Protein AF-A0ABD3EMN8-F1 (afdb_monomer_lite)

InterPro domains:
  IPR004788 Ribose 5-phosphate isomerase, type A [PF06026] (39-159)
  IPR037171 NagB/RpiA transferase-like [SSF100950] (39-135)
  IPR050262 Ribose 5-phosphate isomerase [PTHR43748] (39-159)

Structure (mmCIF, N/CA/C/O backbone):
data_AF-A0ABD3EMN8-F1
#
_entry.id   AF-A0ABD3EMN8-F1
#
loop_
_atom_site.group_PDB
_atom_site.id
_atom_site.type_symbol
_atom_site.label_atom_id
_atom_site.label_alt_id
_atom_site.label_comp_id
_atom_site.label_asym_id
_atom_site.label_entity_id
_atom_site.label_seq_id
_atom_site.pdbx_PDB_ins_code
_atom_site.Cartn_x
_atom_site.Cartn_y
_atom_site.Cartn_z
_atom_site.occupancy
_atom_site.B_iso_or_equiv
_atom_site.auth_seq_id
_atom_site.auth_comp_id
_atom_site.auth_asym_id
_atom_site.auth_atom_id
_atom_site.pdbx_PDB_model_num
ATOM 1 N N . MET A 1 1 ? 31.962 -26.268 -7.621 1.00 35.47 1 MET A N 1
ATOM 2 C CA . MET A 1 1 ? 31.749 -26.028 -6.184 1.00 35.47 1 MET A CA 1
ATOM 3 C C . MET A 1 1 ? 30.801 -24.854 -6.123 1.00 35.47 1 MET A C 1
ATOM 5 O O . MET A 1 1 ? 31.246 -23.731 -6.301 1.00 35.47 1 MET A O 1
ATOM 9 N N . GLU A 1 2 ? 29.507 -25.144 -6.078 1.00 39.12 2 GLU A N 1
ATOM 10 C CA . GLU A 1 2 ? 28.459 -24.138 -5.897 1.00 39.12 2 GLU A CA 1
ATOM 11 C C . GLU A 1 2 ? 28.179 -24.078 -4.394 1.00 39.12 2 GLU A C 1
ATOM 13 O O . GLU A 1 2 ? 27.979 -25.119 -3.770 1.00 39.12 2 GLU A O 1
ATOM 18 N N . GLU A 1 3 ? 28.280 -22.886 -3.809 1.00 37.62 3 GLU A N 1
ATOM 19 C CA . GLU A 1 3 ? 27.898 -22.635 -2.421 1.00 37.62 3 GLU A CA 1
ATOM 20 C C . GLU A 1 3 ? 26.368 -22.650 -2.327 1.00 37.62 3 GLU A C 1
ATOM 22 O O . GLU A 1 3 ? 25.686 -21.822 -2.933 1.00 37.62 3 GLU A O 1
ATOM 27 N N . GLU A 1 4 ? 25.837 -23.616 -1.577 1.00 36.38 4 GLU A N 1
ATOM 28 C CA . GLU A 1 4 ? 24.453 -23.620 -1.111 1.00 36.38 4 GLU A CA 1
ATOM 29 C C . GLU A 1 4 ? 24.234 -22.389 -0.225 1.00 36.38 4 GLU A C 1
ATOM 31 O O . GLU A 1 4 ? 24.825 -22.250 0.846 1.00 36.38 4 GLU A O 1
ATOM 36 N N . ILE A 1 5 ? 23.394 -21.471 -0.697 1.00 40.06 5 ILE A N 1
ATOM 37 C CA . ILE A 1 5 ? 22.919 -20.341 0.093 1.00 40.06 5 ILE A CA 1
ATOM 38 C C . ILE A 1 5 ? 21.902 -20.913 1.081 1.00 40.06 5 ILE A C 1
ATOM 40 O O . ILE A 1 5 ? 20.789 -21.270 0.691 1.00 40.06 5 ILE A O 1
ATOM 44 N N . ASP A 1 6 ? 22.304 -21.030 2.343 1.00 38.66 6 ASP A N 1
ATOM 45 C CA . ASP A 1 6 ? 21.452 -21.477 3.442 1.00 38.66 6 ASP A CA 1
ATOM 46 C C . ASP A 1 6 ? 20.289 -20.482 3.609 1.00 38.66 6 ASP A C 1
ATOM 48 O O . ASP A 1 6 ? 20.450 -19.374 4.127 1.00 38.66 6 ASP A O 1
ATOM 52 N N . ASN A 1 7 ? 19.124 -20.830 3.055 1.00 41.47 7 ASN A N 1
ATOM 53 C CA . ASN A 1 7 ? 17.901 -20.047 3.177 1.00 41.47 7 ASN A CA 1
ATOM 54 C C . ASN A 1 7 ? 17.232 -20.419 4.512 1.00 41.47 7 ASN A C 1
ATOM 56 O O . ASN A 1 7 ? 16.679 -21.520 4.618 1.00 41.47 7 ASN A O 1
ATOM 60 N N . PRO A 1 8 ? 17.199 -19.515 5.512 1.00 38.69 8 PRO A N 1
ATOM 61 C CA . PRO A 1 8 ? 16.652 -19.808 6.837 1.00 38.69 8 PRO A CA 1
ATOM 62 C C . PRO A 1 8 ? 15.130 -20.049 6.839 1.00 38.69 8 PRO A C 1
ATOM 64 O O . PRO A 1 8 ? 14.558 -20.325 7.890 1.00 38.69 8 PRO A O 1
ATOM 67 N N . PHE A 1 9 ? 14.471 -19.976 5.677 1.00 45.22 9 PHE A N 1
ATOM 68 C CA . PHE A 1 9 ? 13.053 -20.278 5.491 1.00 45.22 9 PHE A CA 1
ATOM 69 C C . PHE A 1 9 ? 12.796 -21.532 4.644 1.00 45.22 9 PHE A C 1
ATOM 71 O O . PHE A 1 9 ? 11.714 -21.670 4.070 1.00 45.22 9 PHE A O 1
ATOM 78 N N . SER A 1 10 ? 13.753 -22.467 4.555 1.00 42.00 10 SER A N 1
ATOM 79 C CA . SER A 1 10 ? 13.469 -23.776 3.956 1.00 42.00 10 SER A CA 1
ATOM 80 C C . SER A 1 10 ? 12.353 -24.492 4.740 1.00 42.00 10 SER A C 1
ATOM 82 O O . SER A 1 10 ? 12.511 -24.905 5.885 1.00 42.00 10 SER A O 1
ATOM 84 N N . ALA A 1 11 ? 11.180 -24.527 4.102 1.00 42.94 11 ALA A N 1
ATOM 85 C CA . ALA A 1 11 ? 9.981 -25.299 4.416 1.00 42.94 11 ALA A CA 1
ATOM 86 C C . ALA A 1 11 ? 9.712 -25.549 5.913 1.00 42.94 11 ALA A C 1
ATOM 88 O O . ALA A 1 11 ? 9.921 -26.651 6.426 1.00 42.94 11 ALA A O 1
ATOM 89 N N . THR A 1 12 ? 9.126 -24.568 6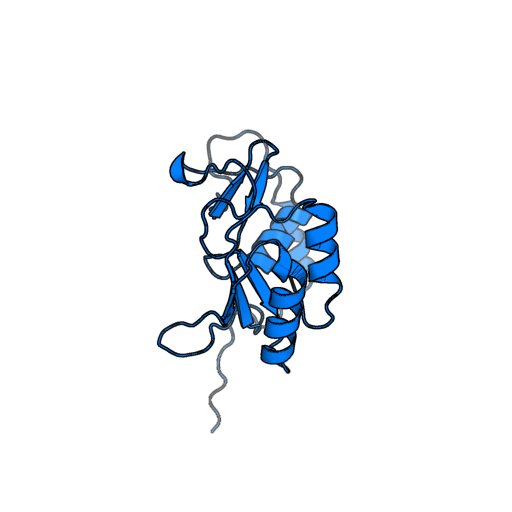.606 1.00 41.69 12 THR A N 1
ATOM 90 C CA . THR A 1 12 ? 8.332 -24.896 7.794 1.00 41.69 12 THR A CA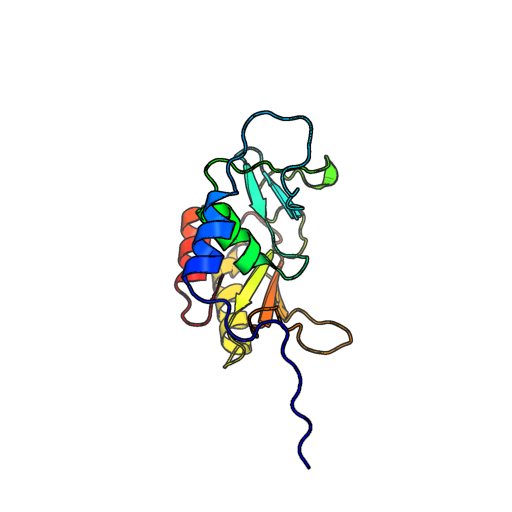 1
ATOM 91 C C . THR A 1 12 ? 7.148 -25.758 7.351 1.00 41.69 12 THR A C 1
ATOM 93 O O . THR A 1 12 ? 6.351 -25.378 6.495 1.00 41.69 12 THR A O 1
ATOM 96 N N . SER A 1 13 ? 7.066 -26.977 7.887 1.00 41.88 13 SER A N 1
ATOM 97 C CA . SER A 1 13 ? 5.965 -27.907 7.625 1.00 41.88 13 SER A CA 1
ATOM 98 C C . SER A 1 13 ? 4.614 -27.250 7.950 1.00 41.88 13 SER A C 1
ATOM 100 O O . SER A 1 13 ? 4.547 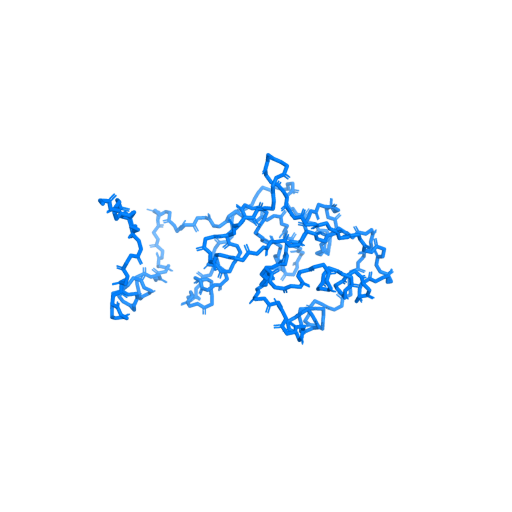-26.573 8.980 1.00 41.88 13 SER A O 1
ATOM 102 N N . PRO A 1 14 ? 3.537 -27.493 7.174 1.00 44.47 14 PRO A N 1
ATOM 103 C CA . PRO A 1 14 ? 2.233 -26.844 7.361 1.00 44.47 14 PRO A CA 1
ATOM 104 C C . PRO A 1 14 ? 1.731 -26.847 8.816 1.00 44.47 14 PRO A C 1
ATOM 106 O O . PRO A 1 14 ? 1.277 -25.823 9.314 1.00 44.47 14 PRO A O 1
ATOM 109 N N . GLY A 1 15 ? 1.939 -27.953 9.544 1.00 36.28 15 GLY A N 1
ATOM 110 C CA . GLY A 1 15 ? 1.509 -28.083 10.943 1.00 36.28 15 GLY A CA 1
ATOM 111 C C . GLY A 1 15 ? 2.244 -27.191 11.955 1.00 36.28 15 GLY A C 1
ATOM 112 O O . GLY A 1 15 ? 1.704 -26.924 13.020 1.00 36.28 15 GLY A O 1
ATOM 113 N N . ARG A 1 16 ? 3.444 -26.681 11.637 1.00 42.47 16 ARG A N 1
ATOM 114 C CA . ARG A 1 16 ? 4.186 -25.764 12.523 1.00 42.47 16 ARG A CA 1
ATOM 115 C C . ARG A 1 16 ? 3.686 -24.320 12.406 1.00 42.47 16 ARG A C 1
ATOM 117 O O . ARG A 1 16 ? 3.728 -23.594 13.391 1.00 42.47 16 ARG A O 1
ATOM 124 N N . MET A 1 17 ? 3.188 -23.917 11.232 1.00 40.19 17 MET A N 1
ATOM 125 C CA . MET A 1 17 ? 2.522 -22.619 11.087 1.00 40.19 17 MET A CA 1
ATOM 126 C C . MET A 1 17 ? 1.164 -22.612 11.797 1.00 40.19 17 MET A C 1
ATOM 128 O O . MET A 1 17 ? 0.846 -21.635 12.463 1.00 40.19 17 MET A O 1
ATOM 132 N N . GLU A 1 18 ? 0.393 -23.702 11.721 1.00 41.56 18 GLU A N 1
ATOM 133 C CA . GLU A 1 18 ? -0.899 -23.815 12.421 1.00 41.56 18 GLU A CA 1
ATOM 134 C C . GLU A 1 18 ? -0.746 -23.718 13.956 1.00 41.56 18 GLU A C 1
ATOM 136 O O . GLU A 1 18 ? -1.506 -22.992 14.596 1.00 41.56 18 GLU A O 1
ATOM 141 N N . GLU A 1 19 ? 0.286 -24.338 14.548 1.00 40.31 19 GLU A N 1
ATOM 142 C CA . GLU A 1 19 ? 0.600 -24.202 15.987 1.00 40.31 19 GLU A CA 1
ATOM 143 C C . GLU A 1 19 ? 1.088 -22.792 16.394 1.00 40.31 19 GLU A C 1
ATOM 145 O O . GLU A 1 19 ? 0.839 -22.345 17.519 1.00 40.31 19 GLU A O 1
ATOM 150 N N . GLU A 1 20 ? 1.777 -22.063 15.508 1.00 42.28 20 GLU A N 1
ATOM 151 C CA . GLU A 1 20 ? 2.186 -20.670 15.759 1.00 42.28 20 GLU A CA 1
ATOM 152 C C . GLU A 1 20 ? 1.003 -19.689 15.627 1.00 42.28 20 GLU A C 1
ATOM 154 O O . GLU A 1 20 ? 0.939 -18.702 16.365 1.00 42.28 20 GLU A O 1
ATOM 159 N N . ILE A 1 21 ? 0.030 -19.992 14.760 1.00 44.16 21 ILE A N 1
ATOM 160 C CA . ILE A 1 21 ? -1.186 -19.193 14.531 1.00 44.16 21 ILE A C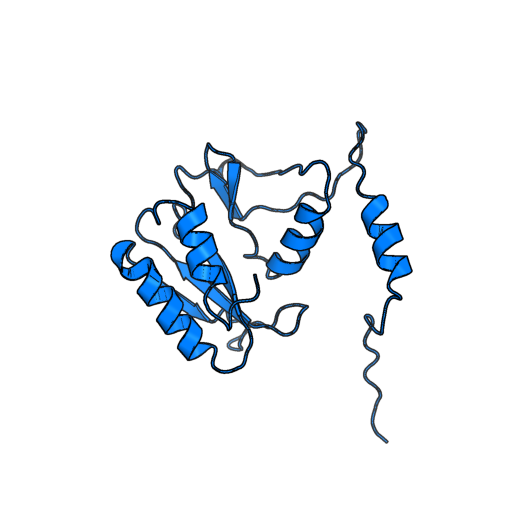A 1
ATOM 161 C C . ILE A 1 21 ? -2.184 -19.320 15.696 1.00 44.16 21 ILE A C 1
ATOM 163 O O . ILE A 1 21 ? -2.739 -18.311 16.136 1.00 44.16 21 ILE A O 1
ATOM 167 N N . ASP A 1 22 ? -2.368 -20.512 16.274 1.00 38.78 22 ASP A N 1
ATOM 168 C CA . ASP A 1 22 ? -3.296 -20.708 17.406 1.00 38.78 22 ASP A CA 1
ATOM 169 C C . ASP A 1 22 ? -2.817 -20.041 18.717 1.00 38.78 22 ASP A C 1
ATOM 171 O O . ASP A 1 22 ? -3.618 -19.713 19.605 1.00 38.78 22 ASP A O 1
ATOM 175 N N . ASN A 1 23 ? -1.518 -19.739 18.821 1.00 39.84 23 ASN A N 1
ATOM 176 C CA . ASN A 1 23 ? -0.945 -18.994 19.945 1.00 39.84 23 ASN A CA 1
ATOM 177 C C . ASN A 1 23 ? -1.197 -17.474 19.880 1.00 39.84 23 ASN A C 1
ATOM 179 O O . ASN A 1 23 ? -0.898 -16.766 20.846 1.00 39.84 23 ASN A O 1
ATOM 183 N N . PHE A 1 24 ? -1.843 -16.955 18.830 1.00 41.09 24 PHE A N 1
ATOM 184 C CA . PHE A 1 24 ? -2.342 -15.573 18.777 1.00 41.09 24 PHE A CA 1
ATOM 185 C C . PHE A 1 24 ? -3.705 -15.423 19.485 1.00 41.09 24 PHE A C 1
ATOM 187 O O . PHE A 1 24 ? -4.675 -14.865 18.972 1.00 41.09 24 PHE A O 1
ATOM 194 N N . THR A 1 25 ? -3.798 -15.905 20.727 1.00 33.06 25 THR A N 1
ATOM 195 C CA . THR A 1 25 ? -4.948 -15.628 21.598 1.00 33.06 25 THR A CA 1
ATOM 196 C C . THR A 1 25 ? -4.611 -14.462 22.528 1.00 33.06 25 THR A C 1
ATOM 198 O O . THR A 1 25 ? -4.060 -14.645 23.612 1.00 33.06 25 THR A O 1
ATOM 201 N N . ALA A 1 26 ? -4.979 -13.241 22.126 1.00 35.06 26 ALA A N 1
ATOM 202 C CA . ALA A 1 26 ? -4.890 -12.043 22.962 1.00 35.06 26 ALA A CA 1
ATOM 203 C C . ALA A 1 26 ? -5.897 -12.106 24.132 1.00 35.06 26 ALA A C 1
ATOM 205 O O . ALA A 1 26 ? -6.988 -11.535 24.083 1.00 35.06 26 ALA A O 1
ATOM 206 N N . THR A 1 27 ? -5.529 -12.808 25.205 1.00 25.97 27 THR A N 1
ATOM 207 C CA . THR A 1 27 ? -6.231 -12.762 26.496 1.00 25.97 27 THR A CA 1
ATOM 208 C C . THR A 1 27 ? -5.534 -11.755 27.407 1.00 25.97 27 THR A C 1
ATOM 210 O O . THR A 1 27 ? -4.309 -11.683 27.419 1.00 25.97 27 THR A O 1
ATOM 213 N N . LYS A 1 28 ? -6.318 -10.968 28.163 1.00 30.9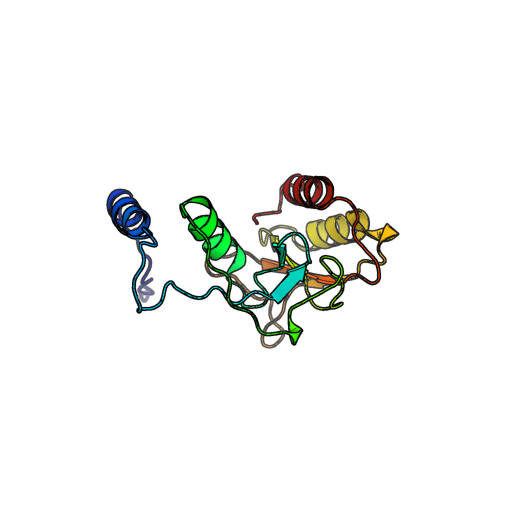4 28 LYS A N 1
ATOM 214 C CA . LYS A 1 28 ? -5.872 -9.982 29.168 1.00 30.94 28 LYS A CA 1
ATOM 215 C C . LYS A 1 28 ? -4.567 -10.402 29.865 1.00 30.94 28 LYS A C 1
ATOM 217 O O . LYS A 1 28 ? -4.586 -11.239 30.762 1.00 30.94 28 LYS A O 1
ATOM 222 N N . ALA A 1 29 ? -3.466 -9.745 29.524 1.00 25.69 29 ALA A N 1
ATOM 223 C CA . ALA A 1 29 ? -2.267 -9.725 30.339 1.00 25.69 29 ALA A CA 1
ATOM 224 C C . ALA A 1 29 ? -1.488 -8.441 30.055 1.00 25.69 29 ALA A C 1
ATOM 226 O O . ALA A 1 29 ? -1.270 -8.063 28.906 1.00 25.69 29 ALA A O 1
ATOM 227 N N . ASN A 1 30 ? -1.025 -7.799 31.124 1.00 29.88 30 ASN A N 1
ATOM 228 C CA . ASN A 1 30 ? 0.207 -7.028 31.088 1.00 29.88 30 ASN A CA 1
ATOM 229 C C . ASN A 1 30 ? 1.318 -7.940 30.537 1.00 29.88 30 ASN A C 1
ATOM 231 O O . ASN A 1 30 ? 1.925 -8.671 31.316 1.00 29.88 30 ASN A O 1
ATOM 235 N N . LYS A 1 31 ? 1.500 -7.963 29.211 1.00 26.34 31 LYS A N 1
ATOM 236 C CA . LYS A 1 31 ? 2.700 -8.332 28.437 1.00 26.34 31 LYS A CA 1
ATOM 237 C C . LYS A 1 31 ? 2.322 -8.424 26.951 1.00 26.34 31 LYS A C 1
ATOM 239 O O . LYS A 1 31 ? 1.707 -9.386 26.519 1.00 26.34 31 LYS A O 1
ATOM 244 N N . VAL A 1 32 ? 2.677 -7.353 26.240 1.00 32.12 32 VAL A N 1
ATOM 245 C CA . VAL A 1 32 ? 2.977 -7.210 24.802 1.00 32.12 32 VAL A CA 1
ATOM 246 C C . VAL A 1 32 ? 2.334 -8.249 23.867 1.00 32.12 32 VAL A C 1
ATOM 248 O O . VAL A 1 32 ? 2.919 -9.290 23.584 1.00 32.12 32 VAL A O 1
ATOM 251 N N . ALA A 1 33 ? 1.164 -7.906 23.319 1.00 38.31 33 ALA A N 1
ATOM 252 C CA . ALA A 1 33 ? 0.812 -8.318 21.959 1.00 38.31 33 ALA A CA 1
ATOM 253 C C . ALA A 1 33 ? 1.761 -7.585 20.997 1.00 38.31 33 ALA A C 1
ATOM 255 O O . ALA A 1 33 ? 2.128 -6.447 21.297 1.00 38.31 33 ALA A O 1
ATOM 256 N N . GLN A 1 34 ? 2.190 -8.215 19.898 1.00 38.00 34 GLN A N 1
ATOM 257 C CA . GLN A 1 34 ? 3.056 -7.542 18.926 1.00 38.00 34 GLN A CA 1
ATOM 258 C C . GLN A 1 34 ? 2.363 -6.253 18.451 1.00 38.00 34 GLN A C 1
ATOM 260 O O . GLN A 1 34 ? 1.278 -6.344 17.878 1.00 38.00 34 GLN A O 1
ATOM 265 N N . PRO A 1 35 ? 2.924 -5.064 18.732 1.00 47.88 35 PRO A N 1
ATOM 266 C CA . PRO A 1 35 ? 2.375 -3.833 18.201 1.00 47.88 35 PRO A CA 1
ATOM 267 C C . PRO A 1 35 ? 2.681 -3.820 16.709 1.00 47.88 35 PRO A C 1
ATOM 269 O O . PRO A 1 35 ? 3.847 -3.735 16.322 1.00 47.88 35 PRO A O 1
ATOM 272 N N . LEU A 1 36 ? 1.654 -3.929 15.870 1.00 52.28 36 LEU A N 1
ATOM 273 C CA . LEU A 1 36 ? 1.825 -3.529 14.484 1.00 52.28 36 LEU A CA 1
ATOM 274 C C . LEU A 1 36 ? 1.894 -2.000 14.469 1.00 52.28 36 LEU A C 1
ATOM 276 O O . LEU A 1 36 ? 1.093 -1.320 15.114 1.00 52.28 36 LEU A O 1
ATOM 280 N N . VAL A 1 37 ? 2.934 -1.476 13.825 1.00 58.00 37 VAL A N 1
ATOM 281 C CA . VAL A 1 37 ? 3.104 -0.037 13.646 1.00 58.00 37 VAL A CA 1
ATOM 282 C C . VAL A 1 37 ? 2.252 0.347 12.453 1.00 58.00 37 VAL A C 1
ATOM 284 O O . VAL A 1 37 ? 2.532 -0.082 11.337 1.00 58.00 37 VAL A O 1
ATOM 287 N N . GLU A 1 38 ? 1.212 1.138 12.687 1.00 69.56 38 GLU A N 1
ATOM 288 C CA . GLU A 1 38 ? 0.387 1.640 11.593 1.00 69.56 38 GLU A CA 1
ATOM 289 C C . GLU A 1 38 ? 0.975 2.913 11.010 1.00 69.56 38 GLU A C 1
ATOM 291 O O . GLU A 1 38 ? 1.591 3.751 11.688 1.00 69.56 38 GLU A O 1
ATOM 296 N N . ASP A 1 39 ? 0.725 3.075 9.725 1.00 82.81 39 ASP A N 1
ATOM 297 C CA . ASP A 1 39 ? 1.165 4.238 8.992 1.00 82.81 39 ASP A CA 1
ATOM 298 C C . ASP A 1 39 ? 0.128 5.355 9.026 1.00 82.81 39 ASP A C 1
ATOM 300 O O . ASP A 1 39 ? 0.521 6.523 9.104 1.00 82.81 39 ASP A O 1
ATOM 304 N N . GLU A 1 40 ? -1.159 5.000 9.021 1.00 90.00 40 GLU A N 1
ATOM 305 C CA . GLU A 1 40 ? -2.295 5.910 9.189 1.00 90.00 40 GLU A CA 1
ATOM 306 C C . GLU A 1 40 ? -3.475 5.201 9.856 1.00 90.00 40 GLU A C 1
ATOM 308 O O . GLU A 1 40 ? -3.690 4.011 9.619 1.00 90.00 40 GLU A O 1
ATOM 313 N N . VAL A 1 41 ? -4.263 5.949 10.633 1.00 91.31 41 VAL A N 1
ATOM 314 C CA . VAL A 1 41 ? -5.524 5.494 11.236 1.00 91.31 41 VAL A CA 1
ATOM 315 C C . VAL A 1 41 ? -6.584 6.580 11.079 1.00 91.31 41 VAL A C 1
ATOM 317 O O . VAL A 1 41 ? -6.369 7.718 11.502 1.00 91.31 41 VAL A O 1
ATOM 320 N N . ASP A 1 42 ? -7.728 6.240 10.487 1.00 90.81 42 ASP A N 1
ATOM 321 C CA . ASP A 1 42 ? -8.870 7.155 10.359 1.00 90.81 42 ASP A CA 1
ATOM 322 C C . ASP A 1 42 ? -9.883 7.006 11.526 1.00 90.81 42 ASP A C 1
ATOM 324 O O . ASP A 1 42 ? -9.763 6.091 12.350 1.00 90.81 42 ASP A O 1
ATOM 328 N N . PRO A 1 43 ? -10.914 7.873 11.639 1.00 91.19 43 PRO A N 1
ATOM 329 C CA . PRO A 1 43 ? -11.896 7.798 12.727 1.00 91.19 43 PRO A CA 1
ATOM 330 C C . PRO A 1 43 ? -12.760 6.527 12.730 1.00 91.19 43 PRO A C 1
ATOM 332 O O . PRO A 1 43 ? -13.377 6.213 13.748 1.00 91.19 43 PRO A O 1
ATOM 335 N N . ASN A 1 44 ? -12.819 5.809 11.607 1.00 90.62 44 ASN A N 1
ATOM 336 C CA . ASN A 1 44 ? -13.539 4.545 11.461 1.00 90.62 44 ASN A CA 1
ATOM 337 C C . ASN A 1 44 ? -12.634 3.331 11.729 1.00 90.62 44 ASN A C 1
ATOM 339 O O . ASN A 1 44 ? -13.087 2.197 11.581 1.00 90.62 44 ASN A O 1
ATOM 343 N N . LEU A 1 45 ? -11.389 3.563 12.165 1.00 88.94 45 LEU A N 1
ATOM 344 C CA . LEU A 1 45 ? -10.360 2.551 12.409 1.00 88.94 45 LEU A CA 1
ATOM 345 C C . LEU A 1 45 ? -9.899 1.824 11.138 1.00 88.94 45 LEU A C 1
ATOM 347 O O . LEU A 1 45 ? -9.397 0.702 11.225 1.00 88.94 45 LEU A O 1
ATOM 351 N N . ASN A 1 46 ? -10.030 2.456 9.970 1.00 89.94 46 ASN A N 1
ATOM 352 C CA . ASN A 1 46 ? -9.359 1.985 8.763 1.00 89.94 46 ASN A CA 1
ATOM 353 C C . ASN A 1 46 ? -7.871 2.326 8.841 1.00 89.94 46 ASN A C 1
ATOM 355 O O . ASN A 1 46 ? -7.492 3.388 9.344 1.00 89.94 46 ASN A O 1
ATOM 359 N N . LEU A 1 47 ? -7.041 1.419 8.329 1.00 91.12 47 LEU A N 1
ATOM 360 C CA . LEU A 1 47 ? -5.594 1.455 8.505 1.00 91.12 47 LEU A CA 1
ATOM 361 C C . LEU A 1 47 ? -4.883 1.535 7.155 1.00 91.12 47 LEU A C 1
ATOM 363 O O . LEU A 1 47 ? -5.256 0.845 6.205 1.00 91.12 47 LEU A O 1
ATOM 367 N N . VAL A 1 48 ? -3.808 2.319 7.103 1.00 91.00 48 VAL A N 1
ATOM 368 C CA . VAL A 1 48 ? -2.745 2.146 6.103 1.00 91.00 48 VAL A CA 1
ATOM 369 C C . VAL A 1 48 ? -1.564 1.482 6.793 1.00 91.00 48 VAL A C 1
ATOM 371 O O . VAL A 1 48 ? -1.164 1.898 7.882 1.00 91.00 48 VAL A O 1
ATOM 374 N N . LYS A 1 49 ? -1.001 0.465 6.140 1.00 88.88 49 LYS A N 1
ATOM 375 C CA . LYS A 1 49 ? 0.114 -0.351 6.635 1.00 88.88 49 LYS A CA 1
ATOM 376 C C . LYS A 1 49 ? 1.182 -0.521 5.577 1.00 88.88 49 LYS A C 1
ATOM 378 O O . LYS A 1 49 ? 0.934 -0.264 4.403 1.00 88.88 49 LYS A O 1
ATOM 383 N N . GLY A 1 50 ? 2.333 -1.060 5.970 1.00 88.75 50 GLY A N 1
ATOM 384 C CA . GLY A 1 50 ? 3.315 -1.574 5.024 1.00 88.75 50 GLY A CA 1
ATOM 385 C C . GLY A 1 50 ? 4.373 -0.591 4.547 1.00 88.75 50 GLY A C 1
ATOM 386 O O . GLY A 1 50 ? 5.168 -0.955 3.670 1.00 88.75 50 GLY A O 1
ATOM 387 N N . ARG A 1 51 ? 4.468 0.634 5.082 1.00 89.56 51 ARG A N 1
ATOM 388 C CA . ARG A 1 51 ? 5.609 1.523 4.775 1.00 89.56 51 ARG A CA 1
ATOM 389 C C . ARG A 1 51 ? 6.944 0.900 5.188 1.00 89.56 51 ARG A C 1
ATOM 391 O O . ARG A 1 51 ? 7.956 1.188 4.561 1.00 89.56 51 ARG A O 1
ATOM 398 N N . GLY A 1 52 ? 6.927 -0.028 6.149 1.00 88.38 52 GLY A N 1
ATOM 399 C CA . GLY A 1 52 ? 8.072 -0.865 6.523 1.00 88.38 52 GLY A CA 1
ATOM 400 C C . GLY A 1 52 ? 8.410 -2.013 5.557 1.00 88.38 52 GLY A C 1
ATOM 401 O O . GLY A 1 52 ? 9.500 -2.564 5.657 1.00 88.38 52 GLY A O 1
ATOM 402 N N . GLY A 1 53 ? 7.526 -2.358 4.611 1.00 87.94 53 GLY A N 1
ATOM 403 C CA . GLY A 1 53 ? 7.770 -3.388 3.587 1.00 87.94 53 GLY A CA 1
ATOM 404 C C . GLY A 1 53 ? 7.168 -4.777 3.853 1.00 87.94 53 GLY A C 1
ATOM 405 O O . GLY A 1 53 ? 7.352 -5.670 3.031 1.00 87.94 53 GLY A O 1
ATOM 406 N N . SER A 1 54 ? 6.416 -4.956 4.944 1.00 89.06 54 SER A N 1
ATOM 407 C CA . SER A 1 54 ? 5.910 -6.270 5.390 1.00 89.06 54 SER A CA 1
ATOM 408 C C . SER A 1 54 ? 4.388 -6.454 5.273 1.00 89.06 54 SER A C 1
ATOM 410 O O . SER A 1 54 ? 3.837 -7.353 5.913 1.00 89.06 54 SER A O 1
ATOM 412 N N . LEU A 1 55 ? 3.697 -5.641 4.455 1.00 89.69 55 LEU A N 1
ATOM 413 C CA . LEU A 1 55 ? 2.225 -5.557 4.453 1.00 89.69 55 LEU A CA 1
ATOM 414 C C . LEU A 1 55 ? 1.509 -6.901 4.321 1.00 89.69 55 LEU A C 1
ATOM 416 O O . LEU A 1 55 ? 0.553 -7.155 5.048 1.00 89.69 55 LEU A O 1
ATOM 420 N N . LEU A 1 56 ? 1.958 -7.779 3.421 1.00 90.88 56 LEU A N 1
ATOM 421 C CA . LEU A 1 56 ? 1.246 -9.026 3.163 1.00 90.88 56 LEU A CA 1
ATOM 422 C C . LEU A 1 56 ? 1.284 -9.955 4.379 1.00 90.88 56 LEU A C 1
ATOM 424 O O . LEU A 1 56 ? 0.283 -10.583 4.716 1.00 90.88 56 LEU A O 1
ATOM 428 N N . ARG A 1 57 ? 2.431 -10.029 5.061 1.00 87.81 57 ARG A N 1
ATOM 429 C CA . ARG A 1 57 ? 2.590 -10.863 6.258 1.00 87.81 57 ARG A CA 1
ATOM 430 C C . ARG A 1 57 ? 1.779 -10.313 7.422 1.00 87.81 57 ARG A C 1
ATOM 432 O O . ARG A 1 57 ? 1.101 -11.085 8.092 1.00 87.81 57 ARG A O 1
ATOM 439 N N . GLU A 1 58 ? 1.796 -8.996 7.610 1.00 87.50 58 GLU A N 1
ATOM 440 C CA . GLU A 1 58 ? 0.966 -8.324 8.613 1.00 87.50 58 GLU A CA 1
ATOM 441 C C . GLU A 1 58 ? -0.520 -8.621 8.376 1.00 87.50 58 GLU A C 1
ATOM 443 O O . GLU A 1 58 ? -1.184 -9.140 9.268 1.00 87.50 58 GLU A O 1
ATOM 448 N N . LYS A 1 59 ? -1.008 -8.430 7.145 1.00 87.81 59 LYS A N 1
ATOM 449 C CA . LYS A 1 59 ? -2.401 -8.697 6.751 1.00 87.81 59 LYS A CA 1
ATOM 450 C C . LYS A 1 59 ? -2.814 -10.154 6.975 1.00 87.81 59 LYS A C 1
ATOM 452 O O . LYS A 1 59 ? -3.930 -10.424 7.416 1.00 87.81 59 LYS A O 1
ATOM 457 N N . MET A 1 60 ? -1.921 -11.108 6.701 1.00 87.44 60 MET A N 1
ATOM 458 C CA . MET A 1 60 ? -2.178 -12.524 6.985 1.00 87.44 60 MET A CA 1
ATOM 459 C C . MET A 1 60 ? -2.323 -12.778 8.489 1.00 87.44 60 MET A C 1
ATOM 461 O O . MET A 1 60 ? -3.303 -13.400 8.898 1.00 87.44 60 MET A O 1
ATOM 465 N N . ILE A 1 61 ? -1.405 -12.259 9.310 1.00 85.12 61 ILE A N 1
ATOM 466 C CA . ILE A 1 61 ? -1.448 -12.395 10.777 1.00 85.12 61 ILE A CA 1
ATOM 467 C C . ILE A 1 61 ? -2.716 -11.743 11.349 1.00 85.12 61 ILE A C 1
ATOM 469 O O . ILE A 1 61 ? -3.372 -12.307 12.227 1.00 85.12 61 ILE A O 1
ATOM 473 N N . GLU A 1 62 ? -3.108 -10.584 10.827 1.00 84.75 62 GLU A N 1
ATOM 474 C CA . GLU A 1 62 ? -4.347 -9.900 11.202 1.00 84.75 62 GLU A CA 1
ATOM 475 C C . GLU A 1 62 ? -5.585 -10.732 10.866 1.00 84.75 62 GLU A C 1
ATOM 477 O O . GLU A 1 62 ? -6.476 -10.864 11.704 1.00 84.75 62 GLU A O 1
ATOM 482 N N . SER A 1 63 ? -5.625 -11.341 9.677 1.00 84.50 63 SER A N 1
ATOM 483 C CA . SER A 1 63 ? -6.783 -12.114 9.207 1.00 84.50 63 SER A CA 1
ATOM 484 C C . SER A 1 63 ? -7.086 -13.359 10.048 1.00 84.50 63 SER A C 1
ATOM 486 O O . SER A 1 63 ? -8.239 -13.780 10.130 1.00 84.50 63 SER A O 1
ATOM 488 N N . VAL A 1 64 ? -6.067 -13.931 10.697 1.00 85.81 64 VAL A N 1
ATOM 489 C CA . VAL A 1 64 ? -6.204 -15.099 11.587 1.00 85.81 64 VAL A CA 1
ATOM 490 C C . VAL A 1 64 ? -6.356 -14.705 13.060 1.00 85.81 64 VAL A C 1
ATOM 492 O O . VAL A 1 64 ? -6.648 -15.546 13.911 1.00 85.81 64 VAL A O 1
ATOM 495 N N . SER A 1 65 ? -6.192 -13.421 13.384 1.00 79.38 65 SER A N 1
ATOM 496 C CA . SER A 1 65 ? -6.263 -12.922 14.754 1.00 79.38 65 SER A CA 1
ATOM 497 C C . SER A 1 65 ? -7.709 -12.709 15.201 1.00 79.38 65 SER A C 1
ATOM 499 O O . SER A 1 65 ? -8.490 -12.006 14.568 1.00 79.38 65 SER A O 1
ATOM 501 N N . LYS A 1 66 ? -8.068 -13.228 16.383 1.00 84.44 66 LYS A N 1
ATOM 502 C CA . LYS A 1 66 ? -9.398 -12.984 16.991 1.00 84.44 66 LYS A CA 1
ATOM 503 C C . LYS A 1 66 ? -9.601 -11.530 17.419 1.00 84.44 66 LYS A C 1
ATOM 505 O O . LYS A 1 66 ? -10.731 -11.072 17.570 1.00 84.44 66 LYS A O 1
ATOM 510 N N . LYS A 1 67 ? -8.503 -10.833 17.707 1.00 79.62 67 LYS A N 1
ATOM 511 C CA . LYS A 1 67 ? -8.495 -9.434 18.116 1.00 79.62 67 LYS A CA 1
ATOM 512 C C . LYS A 1 67 ? -7.191 -8.788 17.678 1.00 79.62 67 LYS A C 1
ATOM 514 O O . LYS A 1 67 ? -6.125 -9.252 18.068 1.00 79.62 67 LYS A O 1
ATOM 519 N N . LEU A 1 68 ? -7.306 -7.687 16.948 1.00 79.62 68 LEU A N 1
ATOM 520 C CA . LEU A 1 68 ? -6.189 -6.829 16.582 1.00 79.62 68 LEU A CA 1
ATOM 521 C C . LEU A 1 68 ? -6.084 -5.667 17.579 1.00 79.62 68 LEU A C 1
ATOM 523 O O . LEU A 1 68 ? -7.092 -5.046 17.921 1.00 79.62 68 LEU A O 1
ATOM 527 N N . ILE A 1 69 ? -4.877 -5.401 18.084 1.00 82.62 69 ILE A N 1
ATOM 528 C CA . ILE A 1 69 ? -4.587 -4.235 18.925 1.00 82.62 69 ILE A CA 1
ATOM 529 C C . ILE A 1 69 ? -3.573 -3.375 18.185 1.00 82.62 69 ILE A C 1
ATOM 531 O O . ILE A 1 69 ? -2.426 -3.770 18.004 1.00 82.62 69 ILE A O 1
ATOM 535 N N . VAL A 1 70 ? -4.028 -2.190 17.805 1.00 79.50 70 VAL A N 1
ATOM 536 C CA . VAL A 1 70 ? -3.251 -1.173 17.108 1.00 79.50 70 VAL A CA 1
ATOM 537 C C . VAL A 1 70 ? -2.714 -0.169 18.122 1.00 79.50 70 VAL A C 1
ATOM 539 O O . VAL A 1 70 ? -3.471 0.321 18.964 1.00 79.50 70 VAL A O 1
ATOM 542 N N . ILE A 1 71 ? -1.419 0.144 18.049 1.00 80.50 71 ILE A N 1
ATOM 543 C CA . ILE A 1 71 ? -0.790 1.176 18.882 1.00 80.50 71 ILE A CA 1
ATOM 544 C C . ILE A 1 71 ? -0.175 2.219 17.961 1.00 80.50 71 ILE A C 1
ATOM 546 O O . ILE A 1 71 ? 0.759 1.927 17.220 1.00 80.50 71 ILE A O 1
ATOM 550 N N . VAL A 1 72 ? -0.686 3.443 18.047 1.00 80.56 72 VAL A N 1
ATOM 551 C CA . VAL A 1 72 ? -0.206 4.580 17.264 1.00 80.56 72 VAL A CA 1
ATOM 552 C C . VAL A 1 72 ? -0.076 5.815 18.134 1.00 80.56 72 VAL A C 1
ATOM 554 O O . VAL A 1 72 ? -0.782 5.963 19.134 1.00 80.56 72 VAL A O 1
ATOM 557 N N . ASP A 1 73 ? 0.828 6.703 17.745 1.00 86.81 73 ASP A N 1
ATOM 558 C CA . ASP A 1 73 ? 0.857 8.060 18.264 1.00 86.81 73 ASP A CA 1
ATOM 559 C C . ASP A 1 73 ? -0.101 8.970 17.472 1.00 86.81 73 ASP A C 1
ATOM 561 O O . ASP A 1 73 ? -0.573 8.631 16.385 1.00 86.81 73 ASP A O 1
ATOM 565 N N . GLU A 1 74 ? -0.394 10.144 18.025 1.00 86.88 74 GLU A N 1
ATOM 566 C CA . GLU A 1 74 ? -1.349 11.097 17.449 1.00 86.88 74 GLU A CA 1
ATOM 567 C C . GLU A 1 74 ? -0.970 11.596 16.045 1.00 86.88 74 GLU A C 1
ATOM 569 O O . GLU A 1 74 ? -1.861 11.977 15.288 1.00 86.88 74 GLU A O 1
ATOM 574 N N . SER A 1 75 ? 0.310 11.533 15.647 1.00 85.75 75 SER A N 1
ATOM 575 C CA . SER A 1 75 ? 0.745 11.922 14.295 1.00 85.75 75 SER A CA 1
ATOM 576 C C . SER A 1 75 ? 0.260 10.973 13.197 1.00 85.75 75 SER A C 1
ATOM 578 O O . SER A 1 75 ? 0.295 11.327 12.019 1.00 85.75 75 SER A O 1
ATOM 580 N N . LYS A 1 76 ? -0.205 9.776 13.568 1.00 85.62 76 LYS A N 1
ATOM 581 C CA . LYS A 1 76 ? -0.750 8.769 12.648 1.00 85.62 76 LYS A CA 1
ATOM 582 C C . LYS A 1 76 ? -2.251 8.918 12.425 1.00 85.62 76 LYS A C 1
ATOM 584 O O . LYS A 1 76 ? -2.797 8.246 11.553 1.00 85.62 76 LYS A O 1
ATOM 589 N N . LEU A 1 77 ? -2.923 9.768 13.203 1.00 89.94 77 LEU A N 1
ATOM 590 C CA . LEU A 1 77 ? -4.356 9.999 13.068 1.00 89.94 77 LEU A CA 1
ATOM 591 C C . LEU A 1 77 ? -4.627 10.925 11.881 1.00 89.94 77 LEU A C 1
ATOM 593 O O . LEU A 1 77 ? -4.124 12.048 11.817 1.00 89.94 77 LEU A O 1
ATOM 597 N N . VAL A 1 78 ? -5.448 10.456 10.948 1.00 91.06 78 VAL A N 1
ATOM 598 C CA . VAL A 1 78 ? -5.845 11.187 9.739 1.00 91.06 78 VAL A CA 1
ATOM 599 C C . VAL A 1 78 ? -7.361 11.355 9.699 1.00 91.06 78 VAL A C 1
ATOM 601 O O . VAL A 1 78 ? -8.098 10.598 10.319 1.00 91.06 78 VAL A O 1
ATOM 604 N N . ASN A 1 79 ? -7.853 12.349 8.955 1.00 92.62 79 ASN A N 1
ATOM 605 C CA . ASN A 1 79 ? -9.301 12.530 8.782 1.00 92.62 79 ASN A CA 1
ATOM 606 C C . ASN A 1 79 ? -9.919 11.464 7.861 1.00 92.62 79 ASN A C 1
ATOM 608 O O . ASN A 1 79 ? -11.091 11.135 8.008 1.00 92.62 79 ASN A O 1
ATOM 612 N N . TYR A 1 80 ? -9.134 10.965 6.906 1.00 92.94 80 TYR A N 1
ATOM 613 C CA . TYR A 1 80 ? -9.483 9.924 5.942 1.00 92.94 80 TYR A CA 1
ATOM 614 C C . TYR A 1 80 ? -8.196 9.226 5.477 1.00 92.94 80 TYR A C 1
ATOM 616 O O . TYR A 1 80 ? -7.117 9.829 5.509 1.00 92.94 80 TYR A O 1
ATOM 624 N N . VAL A 1 81 ? -8.307 7.970 5.041 1.00 91.06 81 VAL A N 1
ATOM 625 C CA . VAL A 1 81 ? -7.189 7.163 4.523 1.00 91.06 81 VAL A CA 1
ATOM 626 C C . VAL A 1 81 ? -6.549 7.822 3.293 1.00 91.06 81 VAL A C 1
ATOM 628 O O . VAL A 1 81 ? -7.240 8.227 2.361 1.00 91.06 81 VAL A O 1
ATOM 631 N N . GLY A 1 82 ? -5.220 7.944 3.295 1.00 90.38 82 GLY A N 1
ATOM 632 C CA . GLY A 1 82 ? -4.447 8.689 2.294 1.00 90.38 82 GLY A CA 1
ATOM 633 C C . GLY A 1 82 ? -4.268 10.173 2.636 1.00 90.38 82 GLY A C 1
ATOM 634 O O . GLY A 1 82 ? -3.492 10.873 1.984 1.00 90.38 82 GLY A O 1
ATOM 635 N N . GLY A 1 83 ? -4.926 10.668 3.690 1.00 90.56 83 GLY A N 1
ATOM 636 C CA . GLY A 1 83 ? -4.898 12.076 4.087 1.00 90.56 83 GLY A CA 1
ATOM 637 C C . GLY A 1 83 ? -3.542 12.578 4.591 1.00 90.56 83 GLY A C 1
ATOM 638 O O . GLY A 1 83 ? -3.324 13.790 4.618 1.00 90.56 83 GLY A O 1
ATOM 639 N N . SER A 1 84 ? -2.608 11.687 4.954 1.00 91.62 84 SER A N 1
ATOM 640 C CA . SER A 1 84 ? -1.248 12.104 5.336 1.00 91.62 84 SER A CA 1
ATOM 641 C C . SER A 1 84 ? -0.389 12.535 4.140 1.00 91.62 84 SER A C 1
ATOM 643 O O . SER A 1 84 ? 0.666 13.140 4.333 1.00 91.62 84 SER A O 1
ATOM 645 N N . LYS A 1 85 ? -0.833 12.220 2.911 1.00 92.31 85 LYS A N 1
ATOM 646 C CA . LYS A 1 85 ? -0.085 12.372 1.650 1.00 92.31 85 LYS A CA 1
ATOM 647 C C . LYS A 1 85 ? 1.204 11.554 1.562 1.00 92.31 85 LYS A C 1
ATOM 649 O O . LYS A 1 85 ? 1.985 11.729 0.629 1.00 92.31 85 LYS A O 1
ATOM 654 N N . LEU A 1 86 ? 1.456 10.682 2.530 1.00 94.62 86 LEU A N 1
ATOM 655 C CA . LEU A 1 86 ? 2.563 9.739 2.496 1.00 94.62 86 LEU A CA 1
ATOM 656 C C . LEU A 1 86 ? 2.141 8.459 1.758 1.00 94.62 86 LEU A C 1
ATOM 658 O O . LEU A 1 86 ? 0.978 8.263 1.417 1.00 94.62 86 LEU A O 1
ATOM 662 N N . ALA A 1 87 ? 3.110 7.578 1.521 1.00 95.88 87 ALA A N 1
ATOM 663 C CA . ALA A 1 87 ? 2.931 6.399 0.684 1.00 95.88 87 ALA A CA 1
ATOM 664 C C . ALA A 1 87 ? 1.831 5.450 1.192 1.00 95.88 87 ALA A C 1
ATOM 666 O O . ALA A 1 87 ? 1.805 5.092 2.371 1.00 95.88 87 ALA A O 1
ATOM 667 N N . MET A 1 88 ? 0.988 4.976 0.286 1.00 96.38 88 MET A N 1
ATOM 668 C CA . MET A 1 88 ? 0.113 3.824 0.450 1.00 96.38 88 MET A CA 1
ATOM 669 C C . MET A 1 88 ? 0.682 2.681 -0.399 1.00 96.38 88 MET A C 1
ATOM 671 O O . MET A 1 88 ? 0.594 2.731 -1.629 1.00 96.38 88 MET A O 1
ATOM 675 N N . PRO A 1 89 ? 1.326 1.687 0.225 1.00 96.88 89 PRO A N 1
ATOM 676 C CA . PRO A 1 89 ? 1.991 0.619 -0.502 1.00 96.88 89 PRO A CA 1
ATOM 677 C C . PRO A 1 89 ? 0.987 -0.390 -1.056 1.00 96.88 89 PRO A C 1
ATOM 679 O O . PRO A 1 89 ? 0.039 -0.779 -0.379 1.00 96.88 89 PRO A O 1
ATOM 682 N N . VAL A 1 90 ? 1.261 -0.865 -2.265 1.00 97.88 90 VAL A N 1
ATOM 683 C CA . VAL A 1 90 ? 0.581 -1.994 -2.904 1.00 97.88 90 VAL A CA 1
ATOM 684 C C . VAL A 1 90 ? 1.641 -3.014 -3.298 1.00 97.88 90 VAL A C 1
ATOM 686 O O . VAL A 1 90 ? 2.576 -2.685 -4.039 1.00 97.88 90 VAL A O 1
ATOM 689 N N . GLU A 1 91 ? 1.519 -4.249 -2.812 1.00 97.94 91 GLU A N 1
ATOM 690 C CA . GLU A 1 91 ? 2.451 -5.321 -3.170 1.00 97.94 91 GLU A CA 1
ATOM 691 C C . GLU A 1 91 ? 2.063 -5.899 -4.536 1.00 97.94 91 GLU A C 1
ATOM 693 O O . GLU A 1 91 ? 0.911 -6.271 -4.770 1.00 97.94 91 GLU A O 1
ATOM 698 N N . VAL A 1 92 ? 3.019 -5.971 -5.462 1.00 98.31 92 VAL A N 1
ATOM 699 C CA . VAL A 1 92 ? 2.809 -6.461 -6.831 1.00 98.31 92 VAL A CA 1
ATOM 700 C C . VAL A 1 92 ? 3.889 -7.447 -7.239 1.00 98.31 92 VAL A C 1
ATOM 702 O O . VAL A 1 92 ? 5.052 -7.325 -6.851 1.00 98.31 92 VAL A O 1
ATOM 705 N N . ILE A 1 93 ? 3.535 -8.397 -8.099 1.00 98.06 93 ILE A N 1
ATOM 706 C CA . ILE A 1 93 ? 4.532 -9.296 -8.681 1.00 98.06 93 ILE A CA 1
ATOM 707 C C . ILE A 1 93 ? 5.559 -8.505 -9.522 1.00 98.06 93 ILE A C 1
ATOM 709 O O . ILE A 1 93 ? 5.197 -7.520 -10.174 1.00 98.06 93 ILE A O 1
ATOM 713 N N . PRO A 1 94 ? 6.833 -8.941 -9.592 1.00 98.12 94 PRO A N 1
ATOM 714 C CA . PRO A 1 94 ? 7.854 -8.236 -10.375 1.00 98.12 94 PRO A CA 1
ATOM 715 C C . PRO A 1 94 ? 7.574 -8.217 -11.884 1.00 98.12 94 PRO A C 1
ATOM 717 O O . PRO A 1 94 ? 7.977 -7.294 -12.598 1.00 98.12 94 PRO A O 1
ATOM 720 N N . PHE A 1 95 ? 6.887 -9.243 -12.394 1.00 97.69 95 PHE A N 1
ATOM 721 C CA . PHE A 1 95 ? 6.564 -9.350 -13.811 1.00 97.69 95 PHE A CA 1
ATOM 722 C C . PHE A 1 95 ? 5.648 -8.202 -14.251 1.00 97.69 95 PHE A C 1
ATOM 724 O O . PHE A 1 95 ? 4.541 -8.042 -13.746 1.00 97.69 95 PHE A O 1
ATOM 731 N N . CYS A 1 96 ? 6.108 -7.417 -15.229 1.00 96.56 96 CYS A N 1
ATOM 732 C CA . CYS A 1 96 ? 5.363 -6.287 -15.787 1.00 96.56 96 CYS A CA 1
ATOM 733 C C . CYS A 1 96 ? 4.879 -5.253 -14.747 1.00 96.56 96 CYS A C 1
ATOM 735 O O . CYS A 1 96 ? 3.898 -4.559 -15.012 1.00 96.56 96 CYS A O 1
ATOM 737 N N . TRP A 1 97 ? 5.590 -5.067 -13.627 1.00 97.62 97 TRP A N 1
ATOM 738 C CA . TRP A 1 97 ? 5.204 -4.127 -12.558 1.00 97.62 97 TRP A CA 1
ATOM 739 C C . TRP A 1 97 ? 4.902 -2.702 -13.060 1.00 97.62 97 TRP A C 1
ATOM 741 O O . TRP A 1 97 ? 4.009 -2.036 -12.547 1.00 97.62 97 TRP A O 1
ATOM 751 N N . ASN A 1 98 ? 5.597 -2.227 -14.104 1.00 97.69 98 ASN A N 1
ATOM 752 C CA . ASN A 1 98 ? 5.357 -0.897 -14.675 1.00 97.69 98 ASN A CA 1
ATOM 753 C C . ASN A 1 98 ? 3.957 -0.796 -15.315 1.00 97.69 98 ASN A C 1
ATOM 755 O O . ASN A 1 98 ? 3.315 0.251 -15.281 1.00 97.69 98 ASN A O 1
ATOM 759 N N . HIS A 1 99 ? 3.427 -1.889 -15.874 1.00 97.75 99 HIS A N 1
ATOM 760 C CA . HIS A 1 99 ? 2.036 -1.919 -16.329 1.00 97.75 99 HIS A CA 1
ATOM 761 C C . HIS A 1 99 ? 1.072 -1.773 -15.145 1.00 97.75 99 HIS A C 1
ATOM 763 O O . HIS A 1 99 ? 0.139 -0.974 -15.212 1.00 97.75 99 HIS A O 1
ATOM 769 N N . SER A 1 100 ? 1.331 -2.490 -14.051 1.00 97.50 100 SER A N 1
ATOM 770 C CA . SER A 1 100 ? 0.548 -2.426 -12.813 1.00 97.50 100 SER A CA 1
ATOM 771 C C . SER A 1 100 ? 0.553 -1.028 -12.206 1.00 97.50 100 SER A C 1
ATOM 773 O O . SER A 1 100 ? -0.512 -0.515 -11.879 1.00 97.50 100 SER A O 1
ATOM 775 N N . LEU A 1 101 ? 1.715 -0.369 -12.166 1.00 98.44 101 LEU A N 1
ATOM 776 C CA . LEU A 1 101 ? 1.858 1.029 -11.753 1.00 98.44 101 LEU A CA 1
ATOM 777 C C . LEU A 1 101 ? 0.908 1.940 -12.527 1.00 98.44 101 LEU A C 1
ATOM 779 O O . LEU A 1 101 ? 0.091 2.643 -11.941 1.00 98.44 101 LEU A O 1
ATOM 783 N N . ASN A 1 102 ? 0.977 1.888 -13.857 1.00 98.25 102 ASN A N 1
ATOM 784 C CA . ASN A 1 102 ? 0.142 2.728 -14.710 1.00 98.25 102 ASN A CA 1
ATOM 785 C C . ASN A 1 102 ? -1.356 2.443 -14.523 1.00 98.25 102 ASN A C 1
ATOM 787 O O . ASN A 1 102 ? -2.177 3.350 -14.650 1.00 98.25 102 ASN A O 1
ATOM 791 N N . ARG A 1 103 ? -1.729 1.189 -14.247 1.00 98.12 103 ARG A N 1
ATOM 792 C CA . ARG A 1 103 ? -3.117 0.792 -13.973 1.00 98.12 103 ARG A CA 1
ATOM 793 C C . ARG A 1 103 ? -3.601 1.324 -12.623 1.00 98.12 103 ARG A C 1
ATOM 795 O O . ARG A 1 103 ? -4.705 1.854 -12.579 1.00 98.12 103 ARG A O 1
ATOM 802 N N . LEU A 1 104 ? -2.781 1.213 -11.578 1.00 98.25 104 LEU A N 1
ATOM 803 C CA . LEU A 1 104 ? -3.079 1.712 -10.232 1.00 98.25 104 LEU A CA 1
ATOM 804 C C . LEU A 1 104 ? -3.240 3.234 -10.227 1.00 98.25 104 LEU A C 1
ATOM 806 O O . LEU A 1 104 ? -4.253 3.735 -9.757 1.00 98.25 104 LEU A O 1
ATOM 810 N N . VAL A 1 105 ? -2.307 3.968 -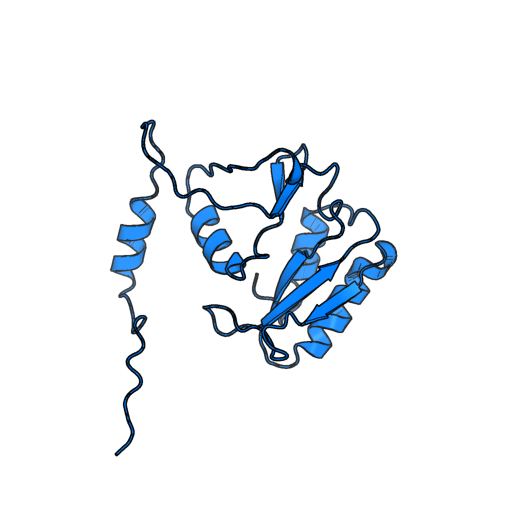10.838 1.00 98.25 105 VAL A N 1
ATOM 811 C CA . VAL A 1 105 ? -2.395 5.435 -10.941 1.00 98.25 105 VAL A CA 1
ATOM 812 C C . VAL A 1 105 ? -3.674 5.861 -11.666 1.00 98.25 105 VAL A C 1
ATOM 814 O O . VAL A 1 105 ? -4.401 6.725 -11.189 1.00 98.25 105 VAL A O 1
ATOM 817 N N . ARG A 1 106 ? -4.006 5.209 -12.789 1.00 98.12 106 ARG A N 1
ATOM 818 C CA . ARG A 1 106 ? -5.240 5.501 -13.541 1.00 98.12 106 ARG A CA 1
ATOM 819 C C . ARG A 1 106 ? -6.514 5.195 -12.761 1.00 98.12 106 ARG A C 1
ATOM 821 O O . ARG A 1 106 ? -7.517 5.861 -12.997 1.00 98.12 106 ARG A O 1
ATOM 828 N N . LEU A 1 107 ? -6.497 4.184 -11.892 1.00 97.38 107 LEU A N 1
ATOM 829 C CA . LEU A 1 107 ? -7.653 3.829 -11.071 1.00 97.38 107 LEU A CA 1
ATOM 830 C C . LEU A 1 107 ? -8.056 4.993 -10.156 1.00 97.38 107 LEU A C 1
ATOM 832 O O . LEU A 1 107 ? -9.243 5.216 -9.955 1.00 97.38 107 LEU A O 1
ATOM 836 N N . PHE A 1 108 ? -7.073 5.768 -9.692 1.00 97.62 108 PHE A N 1
ATOM 837 C CA . PHE A 1 108 ? -7.248 6.861 -8.738 1.00 97.62 108 PHE A CA 1
ATOM 838 C C . PHE A 1 108 ? -6.906 8.247 -9.313 1.00 97.62 108 PHE A C 1
ATOM 840 O O . PHE A 1 108 ? -6.579 9.172 -8.569 1.00 97.62 108 PHE A O 1
ATOM 847 N N . ASP A 1 109 ? -7.001 8.429 -10.634 1.00 97.00 109 ASP A N 1
ATOM 848 C CA . ASP A 1 109 ? -6.702 9.708 -11.304 1.00 97.00 109 ASP A CA 1
ATOM 849 C C . ASP A 1 109 ? -7.563 10.864 -10.750 1.00 97.00 109 ASP A C 1
ATOM 851 O O . ASP A 1 109 ? -7.087 11.979 -10.532 1.00 97.00 109 ASP A O 1
ATOM 855 N N . TYR A 1 110 ? -8.820 10.574 -10.389 1.00 96.44 110 TYR A N 1
ATOM 856 C CA . TYR A 1 110 ? -9.734 11.538 -9.763 1.00 96.44 110 TYR A CA 1
ATOM 857 C C . TYR A 1 110 ? -9.234 12.074 -8.410 1.00 96.44 110 TYR A C 1
ATOM 859 O O . TYR A 1 110 ? -9.562 13.207 -8.035 1.00 96.44 110 TYR A O 1
ATOM 867 N N . ALA A 1 111 ? -8.424 11.285 -7.699 1.00 96.56 111 ALA A N 1
ATOM 868 C CA . ALA A 1 111 ? -7.829 11.636 -6.414 1.00 96.56 111 ALA A CA 1
ATOM 869 C C . ALA A 1 111 ? -6.462 12.337 -6.561 1.00 96.56 111 ALA A C 1
ATOM 871 O O . ALA A 1 111 ? -5.827 12.674 -5.560 1.00 96.56 111 ALA A O 1
ATOM 872 N N . GLY A 1 112 ? -6.006 12.584 -7.797 1.00 96.88 112 GLY A N 1
ATOM 873 C CA . GLY A 1 112 ? -4.682 13.146 -8.071 1.00 96.88 112 GLY A CA 1
ATOM 874 C C . GLY A 1 112 ? -3.554 12.182 -7.704 1.00 96.88 112 GLY A C 1
ATOM 875 O O . GLY A 1 112 ? -2.527 12.620 -7.194 1.00 96.88 112 GLY A O 1
ATOM 876 N N . CYS A 1 113 ? -3.775 10.878 -7.899 1.00 97.88 113 CYS A N 1
ATOM 877 C CA . CYS A 1 113 ? -2.823 9.851 -7.504 1.00 97.88 113 CYS A CA 1
ATOM 878 C C . CYS A 1 113 ? -1.504 9.955 -8.283 1.00 97.88 113 CYS A C 1
ATOM 880 O O . CYS A 1 113 ? -1.494 10.054 -9.511 1.00 97.88 113 CYS A O 1
ATOM 882 N N . VAL A 1 114 ? -0.389 9.861 -7.564 1.00 98.06 114 VAL A N 1
ATOM 883 C CA . VAL A 1 114 ? 0.947 9.631 -8.122 1.00 98.06 114 VAL A CA 1
ATOM 884 C C . VAL A 1 114 ? 1.438 8.287 -7.610 1.00 98.06 114 VAL A C 1
ATOM 886 O O . VAL A 1 114 ? 1.216 7.945 -6.454 1.00 98.06 114 VAL A O 1
ATOM 889 N N . GLY A 1 115 ? 2.090 7.511 -8.470 1.00 97.88 115 GLY A N 1
ATOM 890 C CA . GLY A 1 115 ? 2.629 6.209 -8.106 1.00 97.88 115 GLY A CA 1
ATOM 891 C C . GLY A 1 115 ? 4.111 6.122 -8.418 1.00 97.88 115 GLY A C 1
ATOM 892 O O . GLY A 1 115 ? 4.543 6.549 -9.491 1.00 97.88 115 GLY A O 1
ATOM 893 N N . GLU A 1 116 ? 4.870 5.481 -7.537 1.00 98.06 116 GLU A N 1
ATOM 894 C CA . GLU A 1 116 ? 6.288 5.203 -7.743 1.00 98.06 116 GLU A CA 1
ATOM 895 C C . GLU A 1 116 ? 6.634 3.767 -7.342 1.00 98.06 116 GLU A C 1
ATOM 897 O O . GLU A 1 116 ? 6.036 3.186 -6.440 1.00 98.06 116 GLU A O 1
ATOM 902 N N . LEU A 1 117 ? 7.619 3.165 -8.012 1.00 98.31 117 LEU A N 1
ATOM 903 C CA . LEU A 1 117 ? 8.200 1.915 -7.526 1.00 98.31 117 LEU A CA 1
ATOM 904 C C . LEU A 1 117 ? 9.029 2.224 -6.282 1.00 98.31 117 LEU A C 1
ATOM 906 O O . LEU A 1 117 ? 9.956 3.034 -6.364 1.00 98.31 117 LEU A O 1
ATOM 910 N N . ARG A 1 118 ? 8.769 1.529 -5.173 1.00 97.94 118 ARG A N 1
ATOM 911 C CA . ARG A 1 118 ? 9.580 1.667 -3.966 1.00 97.94 118 ARG A CA 1
ATOM 912 C C . ARG A 1 118 ? 11.021 1.267 -4.258 1.00 97.94 118 ARG A C 1
ATOM 914 O O . ARG A 1 118 ? 11.288 0.178 -4.776 1.00 97.94 118 ARG A O 1
ATOM 921 N N . LYS A 1 119 ? 11.963 2.132 -3.882 1.00 96.88 119 LYS A N 1
ATOM 922 C CA . LYS A 1 119 ? 13.399 1.882 -4.035 1.00 96.88 119 LYS A CA 1
ATOM 923 C C . LYS A 1 119 ? 14.136 1.958 -2.706 1.00 96.88 119 LYS A C 1
ATOM 925 O O . LYS A 1 119 ? 13.825 2.787 -1.859 1.00 96.88 119 LYS A O 1
ATOM 930 N N . VAL A 1 120 ? 15.163 1.128 -2.566 1.00 93.75 120 VAL A N 1
ATOM 931 C CA . VAL A 1 120 ? 16.162 1.196 -1.493 1.00 93.75 120 VAL A CA 1
ATOM 932 C C . VAL A 1 120 ? 17.536 1.181 -2.152 1.00 93.75 120 VAL A C 1
ATOM 934 O O . VAL A 1 120 ? 17.829 0.289 -2.946 1.00 93.75 120 VAL A O 1
ATOM 937 N N . ALA A 1 121 ? 18.369 2.183 -1.855 1.00 92.88 121 ALA A N 1
ATOM 938 C CA . ALA A 1 121 ? 19.685 2.356 -2.481 1.00 92.88 121 ALA A CA 1
ATOM 939 C C . ALA A 1 121 ? 19.633 2.264 -4.026 1.00 92.88 121 ALA A C 1
ATOM 941 O O . ALA A 1 121 ? 20.375 1.498 -4.642 1.00 92.88 121 ALA A O 1
ATOM 942 N N . GLU A 1 122 ? 18.711 3.018 -4.642 1.00 93.06 122 GLU A N 1
ATOM 943 C CA . GLU A 1 122 ? 18.468 3.093 -6.097 1.00 93.06 122 GLU A CA 1
ATOM 944 C C . GLU A 1 122 ? 17.985 1.804 -6.786 1.00 93.06 122 GLU A C 1
ATOM 946 O O . GLU A 1 122 ? 17.785 1.782 -8.003 1.00 93.06 122 GLU A O 1
ATOM 951 N N . LYS A 1 123 ? 17.735 0.730 -6.035 1.00 95.06 123 LYS A N 1
ATOM 952 C CA . LYS A 1 123 ? 17.205 -0.535 -6.562 1.00 95.06 123 LYS A CA 1
ATOM 953 C C . LYS A 1 123 ? 15.767 -0.742 -6.122 1.00 95.06 123 LYS A C 1
ATOM 955 O O . LYS A 1 123 ? 15.383 -0.274 -5.056 1.00 95.06 123 LYS A O 1
ATOM 960 N N . ALA A 1 124 ? 14.993 -1.465 -6.931 1.00 96.62 124 ALA A N 1
ATOM 961 C CA . ALA A 1 124 ? 13.652 -1.899 -6.555 1.00 96.62 124 ALA A CA 1
ATOM 962 C C . ALA A 1 124 ? 13.698 -2.611 -5.196 1.00 96.62 124 ALA A C 1
ATOM 964 O O . ALA A 1 124 ? 14.518 -3.512 -4.997 1.00 96.62 124 ALA A O 1
ATOM 965 N N . HIS A 1 125 ? 12.848 -2.186 -4.268 1.00 96.81 125 HIS A N 1
ATOM 966 C CA . HIS A 1 125 ? 12.682 -2.880 -3.001 1.00 96.81 125 HIS A CA 1
ATOM 967 C C . HIS A 1 125 ? 12.006 -4.230 -3.249 1.00 96.81 125 HIS A C 1
ATOM 969 O O . HIS A 1 125 ? 11.014 -4.301 -3.976 1.00 96.81 125 HIS A O 1
ATOM 975 N N . VAL A 1 126 ? 12.552 -5.283 -2.643 1.00 96.69 126 VAL A N 1
ATOM 976 C CA . VAL A 1 126 ? 12.024 -6.644 -2.736 1.00 96.69 126 VAL A CA 1
ATOM 977 C C . VAL A 1 126 ? 11.494 -7.033 -1.366 1.00 96.69 126 VAL A C 1
ATOM 979 O O . VAL A 1 126 ? 12.244 -6.965 -0.393 1.00 96.69 126 VAL A O 1
ATOM 982 N N . THR A 1 127 ? 10.217 -7.402 -1.294 1.00 96.12 127 THR A N 1
ATOM 983 C CA . THR A 1 127 ? 9.584 -7.839 -0.043 1.00 96.12 127 THR A CA 1
ATOM 984 C C . THR A 1 127 ? 10.106 -9.207 0.379 1.00 96.12 127 THR A C 1
ATOM 986 O O . THR A 1 127 ? 10.694 -9.944 -0.419 1.00 96.12 127 THR A O 1
ATOM 989 N N . ASP A 1 128 ? 9.800 -9.608 1.612 1.00 92.31 128 ASP A N 1
ATOM 990 C CA . ASP A 1 128 ? 10.077 -10.963 2.097 1.00 92.31 128 ASP A CA 1
ATOM 991 C C . ASP A 1 128 ? 9.454 -12.076 1.227 1.00 92.31 128 ASP A C 1
ATOM 993 O O . ASP A 1 128 ? 9.863 -13.234 1.315 1.00 92.31 128 ASP A O 1
ATOM 997 N N . ASN A 1 129 ? 8.450 -11.748 0.406 1.00 94.69 129 ASN A N 1
ATOM 998 C CA . ASN A 1 129 ? 7.759 -12.690 -0.478 1.00 94.69 129 ASN A CA 1
ATOM 999 C C . ASN A 1 129 ? 8.283 -12.638 -1.925 1.00 94.69 129 ASN A C 1
ATOM 1001 O O . ASN A 1 129 ? 7.705 -13.263 -2.811 1.00 94.69 129 ASN A O 1
ATOM 1005 N N . GLY A 1 130 ? 9.363 -11.892 -2.184 1.00 95.88 130 GLY A N 1
ATOM 1006 C CA . GLY A 1 130 ? 9.964 -11.773 -3.515 1.00 95.88 130 GLY A CA 1
ATOM 1007 C C . GLY A 1 130 ? 9.221 -10.829 -4.467 1.00 95.88 130 GLY A C 1
ATOM 1008 O O . GLY A 1 130 ? 9.501 -10.829 -5.667 1.00 95.88 130 GLY A O 1
ATOM 1009 N N . ASN A 1 131 ? 8.288 -10.028 -3.953 1.00 98.00 131 ASN A N 1
ATOM 1010 C CA . ASN A 1 131 ? 7.488 -9.089 -4.736 1.00 98.00 131 ASN A CA 1
ATOM 1011 C C . ASN A 1 131 ? 8.070 -7.676 -4.692 1.00 98.00 131 ASN A C 1
ATOM 1013 O O . ASN A 1 131 ? 9.000 -7.387 -3.938 1.00 98.00 131 ASN A O 1
ATOM 1017 N N . TYR A 1 132 ? 7.513 -6.785 -5.506 1.00 98.25 132 TYR A N 1
ATOM 1018 C CA . TYR A 1 132 ? 7.803 -5.355 -5.471 1.00 98.25 132 TYR A CA 1
ATOM 1019 C C . TYR A 1 132 ? 6.696 -4.593 -4.750 1.00 98.25 132 TYR A C 1
ATOM 1021 O O . TYR A 1 132 ? 5.575 -5.076 -4.618 1.00 98.25 132 TYR A O 1
ATOM 1029 N N . ILE A 1 133 ? 7.011 -3.373 -4.319 1.00 98.38 133 ILE A N 1
ATOM 1030 C CA . ILE A 1 133 ? 6.030 -2.444 -3.757 1.00 98.38 133 ILE A CA 1
ATOM 1031 C C . ILE A 1 133 ? 5.898 -1.244 -4.682 1.00 98.38 133 ILE A C 1
ATOM 1033 O O . ILE A 1 133 ? 6.898 -0.635 -5.073 1.00 98.38 133 ILE A O 1
ATOM 1037 N N . ILE A 1 134 ? 4.659 -0.905 -5.012 1.00 98.50 134 ILE A N 1
ATOM 1038 C CA . ILE A 1 134 ? 4.299 0.367 -5.627 1.00 98.50 134 ILE A CA 1
ATOM 1039 C C . ILE A 1 134 ? 3.729 1.262 -4.533 1.00 98.50 134 ILE A C 1
ATOM 1041 O O . ILE A 1 134 ? 2.741 0.906 -3.900 1.00 98.50 134 ILE A O 1
ATOM 1045 N N . ASP A 1 135 ? 4.354 2.413 -4.325 1.00 98.38 135 ASP A N 1
ATOM 1046 C CA . ASP A 1 135 ? 3.891 3.437 -3.399 1.00 98.38 135 ASP A CA 1
ATOM 1047 C C . ASP A 1 135 ? 2.952 4.394 -4.124 1.00 98.38 135 ASP A C 1
ATOM 1049 O O . ASP A 1 135 ? 3.344 5.031 -5.104 1.00 98.38 135 ASP A O 1
ATOM 1053 N N . LEU A 1 136 ? 1.709 4.478 -3.652 1.00 98.12 136 LEU A N 1
ATOM 1054 C CA . LEU A 1 136 ? 0.708 5.423 -4.136 1.00 98.12 136 LEU A CA 1
ATOM 1055 C C . LEU A 1 136 ? 0.617 6.625 -3.195 1.00 98.12 136 LEU A C 1
ATOM 1057 O O . LEU A 1 136 ? 0.612 6.478 -1.977 1.00 98.12 136 LEU A O 1
ATOM 1061 N N . TYR A 1 137 ? 0.512 7.815 -3.763 1.00 97.75 137 TYR A N 1
ATOM 1062 C CA . TYR A 1 137 ? 0.394 9.082 -3.052 1.00 97.75 137 TYR A CA 1
ATOM 1063 C C . TYR A 1 137 ? -0.864 9.785 -3.542 1.00 97.75 137 TYR A C 1
ATOM 1065 O O . TYR A 1 137 ? -1.115 9.812 -4.746 1.00 97.75 137 TYR A O 1
ATOM 1073 N N . PHE A 1 138 ? -1.653 10.351 -2.630 1.00 96.88 138 PHE A N 1
ATOM 1074 C CA . PHE A 1 138 ? -2.955 10.936 -2.949 1.00 96.88 138 PHE A CA 1
ATOM 1075 C C . PHE A 1 138 ? -3.033 12.394 -2.506 1.00 96.88 138 PHE A C 1
ATOM 1077 O O . PHE A 1 138 ? -2.604 12.753 -1.410 1.00 96.88 138 PHE A O 1
ATOM 1084 N N . GLU A 1 139 ? -3.617 13.238 -3.357 1.00 95.88 139 GLU A N 1
ATOM 1085 C CA . GLU A 1 139 ? -3.872 14.648 -3.039 1.00 95.88 139 GLU A CA 1
ATOM 1086 C C . GLU A 1 139 ? -5.274 14.881 -2.467 1.00 95.88 139 GLU A C 1
ATOM 1088 O O . GLU A 1 139 ? -5.545 15.930 -1.873 1.00 95.88 139 GLU A O 1
ATOM 1093 N N . LYS A 1 140 ? -6.181 13.924 -2.672 1.00 95.00 140 LYS A N 1
ATOM 1094 C CA . LYS A 1 140 ? -7.581 13.970 -2.250 1.00 95.00 140 LYS A CA 1
ATOM 1095 C C . LYS A 1 140 ? -8.009 12.615 -1.695 1.00 95.00 140 LYS A C 1
ATOM 1097 O O . LYS A 1 140 ? -7.315 11.619 -1.863 1.00 95.00 140 LYS A O 1
ATOM 1102 N N . ASP A 1 141 ? -9.188 12.610 -1.082 1.00 93.12 141 ASP A N 1
ATOM 1103 C CA . ASP A 1 141 ? -9.887 11.400 -0.659 1.00 93.12 141 ASP A CA 1
ATOM 1104 C C . ASP A 1 141 ? -10.073 10.418 -1.834 1.00 93.12 141 ASP A C 1
ATOM 1106 O O . ASP A 1 141 ? -10.379 10.823 -2.963 1.00 93.12 141 ASP A O 1
ATOM 1110 N N . ILE A 1 142 ? -9.872 9.132 -1.549 1.00 94.25 142 ILE A N 1
ATOM 1111 C CA . ILE A 1 142 ? -9.997 8.025 -2.498 1.00 94.25 142 ILE A CA 1
ATOM 1112 C C . ILE A 1 142 ? -11.426 7.468 -2.575 1.00 94.25 142 ILE A C 1
ATOM 1114 O O . ILE A 1 142 ? -11.713 6.685 -3.475 1.00 94.25 142 ILE A O 1
ATOM 1118 N N . GLY A 1 143 ? -12.347 7.924 -1.724 1.00 93.69 143 GLY A N 1
ATOM 1119 C CA . GLY A 1 143 ? -13.755 7.532 -1.753 1.00 93.69 143 GLY A CA 1
ATOM 1120 C C . GLY A 1 143 ? -14.034 6.286 -0.915 1.00 93.69 143 GLY A C 1
ATOM 1121 O O . GLY A 1 143 ? -13.506 6.135 0.184 1.00 93.69 143 GLY A O 1
ATOM 1122 N N . ASP A 1 144 ? -14.902 5.396 -1.403 1.00 95.88 144 ASP A N 1
ATOM 1123 C CA . ASP A 1 144 ? -15.249 4.181 -0.661 1.00 95.88 144 ASP A CA 1
ATOM 1124 C C . ASP A 1 144 ? -14.047 3.225 -0.597 1.00 95.88 144 ASP A C 1
ATOM 1126 O O . ASP A 1 144 ? -13.504 2.801 -1.623 1.00 95.88 144 ASP A O 1
ATOM 1130 N N . LEU A 1 145 ? -13.616 2.896 0.622 1.00 94.69 145 LEU A N 1
ATOM 1131 C CA . LEU A 1 145 ? -12.427 2.077 0.852 1.00 94.69 145 LEU A CA 1
ATOM 1132 C C . LEU A 1 145 ? -12.628 0.606 0.480 1.00 94.69 145 LEU A C 1
ATOM 1134 O O . LEU A 1 145 ? -11.664 -0.040 0.071 1.00 94.69 145 LEU A O 1
ATOM 1138 N N . ASN A 1 146 ? -13.853 0.080 0.567 1.00 94.25 146 ASN A N 1
ATOM 1139 C CA . ASN A 1 146 ? -14.140 -1.284 0.126 1.00 94.25 146 ASN A CA 1
ATOM 1140 C C . ASN A 1 146 ? -14.081 -1.357 -1.398 1.00 94.25 146 ASN A C 1
ATOM 1142 O O . ASN A 1 146 ? -13.425 -2.241 -1.942 1.00 94.25 146 ASN A O 1
ATOM 1146 N N . GLU A 1 147 ? -14.701 -0.398 -2.093 1.00 96.56 147 GLU A N 1
ATOM 1147 C CA . GLU A 1 147 ? -14.645 -0.342 -3.558 1.00 96.56 147 GLU A CA 1
ATOM 1148 C C . GLU A 1 147 ? -13.214 -0.120 -4.060 1.00 96.56 147 GLU A C 1
ATOM 1150 O O . GLU A 1 147 ? -12.773 -0.792 -4.995 1.00 96.56 147 GLU A O 1
ATOM 1155 N N . SER A 1 148 ? -12.472 0.783 -3.414 1.00 96.19 148 SER A N 1
ATOM 1156 C CA . SER A 1 148 ? -11.071 1.066 -3.737 1.00 96.19 148 SER A CA 1
ATOM 1157 C C . SER A 1 148 ? -10.184 -0.161 -3.516 1.00 96.19 148 SER A C 1
ATOM 1159 O O . SER A 1 148 ? -9.407 -0.527 -4.402 1.00 96.19 148 SER A O 1
ATOM 1161 N N . GLY A 1 149 ? -10.331 -0.832 -2.369 1.00 95.50 149 GLY A N 1
ATOM 1162 C CA . GLY A 1 149 ? -9.608 -2.061 -2.043 1.00 95.50 149 GLY A CA 1
ATOM 1163 C C . GLY A 1 149 ? -9.912 -3.194 -3.024 1.00 95.50 149 GLY A C 1
ATOM 1164 O O . GLY A 1 149 ? -8.991 -3.795 -3.580 1.00 95.50 149 GLY A O 1
ATOM 1165 N N . ASP A 1 150 ? -11.189 -3.435 -3.322 1.00 96.44 150 ASP A N 1
ATOM 1166 C CA . ASP A 1 150 ? -11.618 -4.430 -4.309 1.00 96.44 150 ASP A CA 1
ATOM 1167 C C . ASP A 1 150 ? -11.067 -4.125 -5.704 1.00 96.44 150 ASP A C 1
ATOM 1169 O O . ASP A 1 150 ? -10.627 -5.025 -6.425 1.00 96.44 150 ASP A O 1
ATOM 1173 N N . ALA A 1 151 ? -11.095 -2.859 -6.116 1.00 97.12 151 ALA A N 1
ATOM 1174 C CA . ALA A 1 151 ? -10.606 -2.450 -7.422 1.00 97.12 151 ALA A CA 1
ATOM 1175 C C . ALA A 1 151 ? -9.087 -2.642 -7.560 1.00 97.12 151 ALA A C 1
ATOM 1177 O O . ALA A 1 151 ? -8.633 -3.079 -8.623 1.00 97.12 151 ALA A O 1
ATOM 1178 N N . ILE A 1 152 ? -8.319 -2.387 -6.493 1.00 97.06 152 ILE A N 1
ATOM 1179 C CA . ILE A 1 152 ? -6.884 -2.700 -6.421 1.00 97.06 152 ILE A CA 1
ATOM 1180 C C . ILE A 1 152 ? -6.668 -4.215 -6.542 1.00 97.06 152 ILE A C 1
ATOM 1182 O O . ILE A 1 152 ? -5.942 -4.658 -7.433 1.00 97.06 152 ILE A O 1
ATOM 1186 N N . LEU A 1 153 ? -7.342 -5.016 -5.710 1.00 96.12 153 LEU A N 1
ATOM 1187 C CA . LEU A 1 153 ? -7.172 -6.476 -5.662 1.00 96.12 153 LEU A CA 1
ATOM 1188 C C . LEU A 1 153 ? -7.624 -7.191 -6.946 1.00 96.12 153 LEU A C 1
ATOM 1190 O O . LEU A 1 153 ? -7.160 -8.289 -7.244 1.00 96.12 153 LEU A O 1
ATOM 1194 N N . ARG A 1 154 ? -8.501 -6.576 -7.747 1.00 96.75 154 ARG A N 1
ATOM 1195 C CA . ARG A 1 154 ? -8.910 -7.102 -9.062 1.00 96.75 154 ARG A CA 1
ATOM 1196 C C . ARG A 1 154 ? -7.831 -6.981 -10.137 1.00 96.75 154 ARG A C 1
ATOM 1198 O O . ARG A 1 154 ? -7.979 -7.591 -11.200 1.00 96.75 154 ARG A O 1
ATOM 1205 N N . LEU A 1 155 ? -6.774 -6.196 -9.928 1.00 96.56 155 LEU A N 1
ATOM 1206 C CA . LEU A 1 155 ? -5.650 -6.158 -10.860 1.00 96.56 155 LEU A CA 1
ATOM 1207 C C . LEU A 1 155 ? -4.835 -7.459 -10.727 1.00 96.56 155 LEU A C 1
ATOM 1209 O O . LEU A 1 155 ? -4.273 -7.696 -9.664 1.00 96.56 155 LEU A O 1
ATOM 1213 N N . PRO A 1 156 ? -4.679 -8.278 -11.790 1.00 95.00 156 PRO A N 1
ATOM 1214 C CA . PRO A 1 156 ? -4.097 -9.625 -11.671 1.00 95.00 156 PRO A CA 1
ATOM 1215 C C . PRO A 1 156 ? -2.670 -9.700 -11.112 1.00 95.00 156 PRO A C 1
ATOM 1217 O O . PRO A 1 156 ? -2.235 -10.755 -10.670 1.00 95.00 156 PRO A O 1
ATOM 1220 N N . SER A 1 157 ? -1.914 -8.606 -11.193 1.00 95.31 157 SER A N 1
ATOM 1221 C CA . SER A 1 157 ? -0.542 -8.519 -10.690 1.00 95.31 157 SER A CA 1
ATOM 1222 C C . SER A 1 157 ? -0.445 -8.161 -9.207 1.00 95.31 157 SER A C 1
ATOM 1224 O O . SER A 1 157 ? 0.657 -8.190 -8.665 1.00 95.31 157 SER A O 1
ATOM 1226 N N . VAL A 1 158 ? -1.539 -7.697 -8.598 1.00 97.12 158 VAL A N 1
ATOM 1227 C CA . VAL A 1 158 ? -1.559 -7.251 -7.203 1.00 97.12 158 VAL A CA 1
ATOM 1228 C C . VAL A 1 158 ? -1.629 -8.464 -6.289 1.00 97.12 158 VAL A C 1
ATOM 1230 O O . VAL A 1 158 ? -2.367 -9.412 -6.549 1.00 97.12 158 VAL A O 1
ATOM 1233 N N . VAL A 1 159 ? -0.834 -8.420 -5.227 1.00 96.12 159 VAL A N 1
ATOM 1234 C CA . VAL A 1 159 ? -0.713 -9.484 -4.233 1.00 96.12 159 VAL A CA 1
ATOM 1235 C C . VAL A 1 159 ? -1.419 -9.099 -2.934 1.00 96.12 159 VAL A C 1
ATOM 1237 O O . VAL A 1 159 ? -2.129 -9.931 -2.370 1.00 96.12 159 VAL A O 1
ATOM 1240 N N . GLY A 1 160 ? -1.240 -7.862 -2.455 1.00 88.62 160 GLY A N 1
ATOM 1241 C CA . GLY A 1 160 ? -1.686 -7.453 -1.121 1.00 88.62 160 GLY A CA 1
ATOM 1242 C C . GLY A 1 160 ? -1.868 -5.963 -0.946 1.00 88.62 160 GLY A C 1
ATOM 1243 O O . GLY A 1 160 ? -1.077 -5.206 -1.558 1.00 88.62 160 GLY A O 1
#

Radius of gyration: 17.62 Å; chains: 1; bounding box: 47×43×47 Å

Secondary structure (DSSP, 8-state):
-------TTS---HHHHHHHHHT----S-SS----EE-SEE-TT--EE--TTS-HHHHHHHHHH-S---EE--GGGB-SSTTTT-S-EEEEE-STTHHHHHHHHHHHTGGGT-EEEE-EETTEE-B-TTS-EEEEEE-SS----HHHHHHHHHTSTTB--

Organism: NCBI:txid1961234

pLDDT: mean 80.45, std 23.42, range [25.69, 98.5]

Sequence (160 aa):
MEEEIDNPFSATSPGRMEEEIDNFTATKANKVAQPLVEDEVDPNLNLVKGRGGSLLREKMIESVSKKLIVIVDESKLVNYVGGSKLAMPVEVIPFCWNHSLNRLVRLFDYAGCVGELRKVAEKAHVTDNGNYIIDLYFEKDIGDLNESGDAILRLPSVVG

Foldseek 3Di:
DDDDPPDVPDDDDPVVVVVVLVVLPPDDDPDDDDAQAFQAAAPVRDTAHQPVQAVVVVVVSVVSHPDDDHDYDPLRYANAPLRVQWWRKWWFAPPPVVVLQVQLCVLQVVQVKDKDWDDDPNDFDAHPVRTTIITIGGPHHSPDPVVSVVSSVPPPGTDD